Protein AF-A0A952BP11-F1 (afdb_monomer)

Radius of gyration: 15.16 Å; Cα contacts (8 Å, |Δi|>4): 198; chains: 1; bounding box: 40×39×36 Å

Solvent-accessible surface area (backbone atoms only — not comparable to full-atom values): 8887 Å² total; per-residue (Å²): 110,72,65,62,53,51,53,51,51,55,54,59,75,69,61,48,69,72,56,51,55,53,33,71,75,35,56,86,51,36,57,40,38,55,52,19,49,55,51,16,50,52,52,18,35,75,75,62,40,95,50,48,84,52,57,31,64,30,17,29,49,20,37,17,43,26,26,30,39,23,23,54,49,28,35,76,80,42,55,60,67,62,15,44,56,46,35,52,53,56,52,53,50,45,54,67,76,57,69,60,59,71,64,58,43,50,40,47,55,48,15,29,48,35,13,44,49,50,46,51,51,36,50,74,76,46,83,64,53,72,65,58,54,52,52,52,51,54,59,40,56,80,58,42,42,67,52,91,54,78,82,54,56,76,82,40,69,87,46,39,42,25,42,59,77,86,129

Structure (mmCIF, N/CA/C/O backbone):
data_AF-A0A952BP11-F1
#
_entry.id   AF-A0A952BP11-F1
#
loop_
_atom_site.group_PDB
_atom_site.id
_atom_site.type_symbol
_atom_site.label_atom_id
_atom_site.label_alt_id
_atom_site.label_comp_id
_atom_site.label_asym_id
_atom_site.label_entity_id
_atom_site.label_seq_id
_atom_site.pdbx_PDB_ins_code
_atom_site.Cartn_x
_atom_site.Cartn_y
_atom_site.Cartn_z
_atom_site.occupancy
_atom_site.B_iso_or_equiv
_atom_site.auth_seq_id
_atom_site.auth_comp_id
_atom_site.auth_asym_id
_atom_site.auth_atom_id
_atom_site.pdbx_PDB_model_num
ATOM 1 N N . MET A 1 1 ? 10.673 20.116 6.746 1.00 56.25 1 MET A N 1
ATOM 2 C CA . MET A 1 1 ? 9.506 20.930 6.318 1.00 56.25 1 MET A CA 1
ATOM 3 C C . MET A 1 1 ? 9.463 21.201 4.817 1.00 56.25 1 MET A C 1
ATOM 5 O O . MET A 1 1 ? 8.479 20.809 4.208 1.00 56.25 1 MET A O 1
ATOM 9 N N . LYS A 1 2 ? 10.498 21.796 4.196 1.00 67.44 2 LYS A N 1
ATOM 10 C CA . LYS A 1 2 ? 10.473 22.167 2.761 1.00 67.44 2 LYS A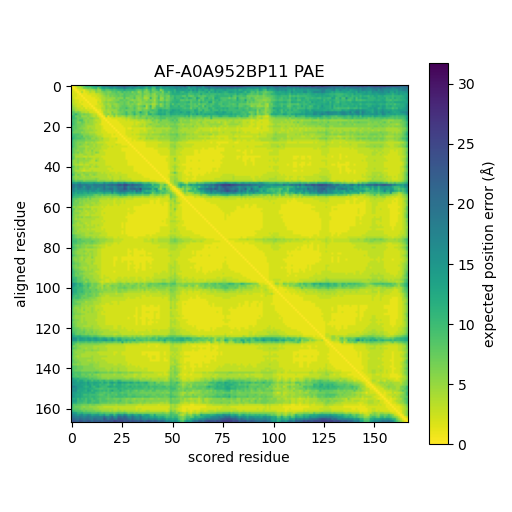 CA 1
ATOM 11 C C . LYS A 1 2 ? 10.111 21.006 1.808 1.00 67.44 2 LYS A C 1
ATOM 13 O O . LYS A 1 2 ? 9.282 21.189 0.926 1.00 67.44 2 LYS A O 1
ATOM 18 N N . ARG A 1 3 ? 10.638 19.795 2.042 1.00 72.31 3 ARG A N 1
ATOM 19 C CA . ARG A 1 3 ? 10.361 18.606 1.207 1.00 72.31 3 ARG A CA 1
ATOM 20 C C . ARG A 1 3 ? 8.920 18.091 1.306 1.00 72.31 3 ARG A C 1
ATOM 22 O O . ARG A 1 3 ? 8.323 17.765 0.291 1.00 72.31 3 ARG A O 1
ATOM 29 N N . GLY A 1 4 ? 8.336 18.068 2.506 1.00 70.75 4 GLY A N 1
ATOM 30 C CA . GLY A 1 4 ? 6.933 17.671 2.687 1.00 70.75 4 GLY A CA 1
ATOM 31 C C . GLY A 1 4 ? 5.965 18.628 1.987 1.00 70.75 4 GLY A C 1
ATOM 32 O O . GLY A 1 4 ? 5.007 18.185 1.365 1.00 70.75 4 GLY A O 1
ATOM 33 N N . ILE A 1 5 ? 6.269 19.930 2.018 1.00 74.81 5 ILE A N 1
ATOM 34 C CA . ILE A 1 5 ? 5.512 20.960 1.291 1.00 74.81 5 ILE A CA 1
ATOM 35 C C . ILE A 1 5 ? 5.635 20.754 -0.226 1.00 74.81 5 ILE A C 1
ATOM 37 O O . ILE A 1 5 ? 4.634 20.841 -0.933 1.00 74.81 5 ILE A O 1
ATOM 41 N N . GLN A 1 6 ? 6.829 20.425 -0.729 1.00 76.25 6 GLN A N 1
ATOM 42 C CA . GLN A 1 6 ? 7.040 20.126 -2.149 1.00 76.25 6 GLN A CA 1
ATOM 43 C C . GLN A 1 6 ? 6.225 18.905 -2.605 1.00 76.25 6 GLN A C 1
ATOM 45 O O . GLN A 1 6 ? 5.496 19.004 -3.587 1.00 76.25 6 GLN A O 1
ATOM 50 N N . ILE A 1 7 ? 6.283 17.790 -1.863 1.00 75.69 7 ILE A N 1
ATOM 51 C CA . ILE A 1 7 ? 5.491 16.581 -2.156 1.00 75.69 7 ILE A CA 1
ATOM 52 C C . ILE A 1 7 ? 3.996 16.917 -2.171 1.00 75.69 7 ILE A C 1
ATOM 54 O O . ILE A 1 7 ? 3.282 16.539 -3.095 1.00 75.69 7 ILE A O 1
ATOM 58 N N . LEU A 1 8 ? 3.521 17.670 -1.176 1.00 76.38 8 LEU A N 1
ATOM 59 C CA . LEU A 1 8 ? 2.121 18.080 -1.109 1.00 76.38 8 LEU A CA 1
ATOM 60 C C . LEU A 1 8 ? 1.713 18.946 -2.312 1.00 76.38 8 LEU A C 1
ATOM 62 O O . LEU A 1 8 ? 0.631 18.759 -2.862 1.00 76.38 8 LEU A O 1
ATOM 66 N N . THR A 1 9 ? 2.584 19.858 -2.744 1.00 74.25 9 THR A N 1
ATOM 67 C CA . THR A 1 9 ? 2.338 20.725 -3.907 1.00 74.25 9 THR A CA 1
ATOM 68 C C . THR A 1 9 ? 2.204 19.902 -5.190 1.00 74.25 9 THR A C 1
ATOM 70 O O . THR A 1 9 ? 1.276 20.121 -5.967 1.00 74.25 9 THR A O 1
ATOM 73 N N . GLU A 1 10 ? 3.070 18.904 -5.385 1.00 76.31 10 GLU A N 1
ATOM 74 C CA . GLU A 1 10 ? 3.001 17.981 -6.525 1.00 76.31 10 GLU A CA 1
ATOM 75 C C . GLU A 1 10 ? 1.729 17.123 -6.520 1.00 76.31 10 GLU A C 1
ATOM 77 O O . GLU A 1 10 ? 1.105 16.923 -7.566 1.00 76.31 10 GLU A O 1
ATOM 82 N N . LEU A 1 11 ? 1.300 16.661 -5.341 1.00 71.69 11 LEU A N 1
ATOM 83 C CA . LEU A 1 11 ? 0.048 15.916 -5.186 1.00 71.69 11 LEU A CA 1
ATOM 84 C C . LEU A 1 11 ? -1.170 16.769 -5.561 1.00 71.69 11 LEU A C 1
ATOM 86 O O . LEU A 1 11 ? -2.074 16.283 -6.238 1.00 71.69 11 LEU A O 1
ATOM 90 N N . ILE A 1 12 ? -1.188 18.040 -5.148 1.00 77.00 12 ILE A N 1
ATOM 91 C CA . ILE A 1 12 ? -2.276 18.976 -5.466 1.00 77.00 12 ILE A CA 1
ATOM 92 C C . ILE A 1 12 ? -2.303 19.282 -6.965 1.00 77.00 12 ILE A C 1
ATOM 94 O O . ILE A 1 12 ? -3.371 19.243 -7.575 1.00 77.00 12 ILE A O 1
ATOM 98 N N . ARG A 1 13 ? -1.141 19.546 -7.576 1.00 77.31 13 ARG A N 1
ATOM 99 C CA . ARG A 1 13 ? -1.027 19.893 -9.002 1.00 77.31 13 ARG A CA 1
ATOM 100 C C . ARG A 1 13 ? -1.603 18.816 -9.921 1.00 77.31 13 ARG A C 1
ATOM 102 O O . ARG A 1 13 ? -2.183 19.131 -10.955 1.00 77.31 13 ARG A O 1
ATOM 109 N N . ASN A 1 14 ? -1.457 17.554 -9.532 1.00 76.25 14 ASN A N 1
ATOM 110 C CA . ASN A 1 14 ? -1.860 16.407 -10.338 1.00 76.25 14 ASN A CA 1
ATOM 111 C C . ASN A 1 14 ? -3.245 15.848 -9.963 1.00 76.25 14 ASN A C 1
ATOM 113 O O . ASN A 1 14 ? -3.668 14.821 -10.498 1.00 76.25 14 ASN A O 1
ATOM 117 N N . LEU A 1 15 ? -3.978 16.503 -9.057 1.00 79.12 15 LEU A N 1
ATOM 118 C CA . LEU A 1 15 ? -5.213 15.968 -8.494 1.00 79.12 15 LEU A CA 1
ATOM 119 C C . LEU A 1 15 ? -6.357 15.953 -9.524 1.00 79.12 15 LEU A C 1
ATOM 121 O O . LEU A 1 15 ? -6.866 16.988 -9.948 1.00 79.12 15 LEU A O 1
ATOM 125 N N . LYS A 1 16 ? -6.807 14.757 -9.916 1.00 87.88 16 LYS A N 1
ATOM 126 C CA . LYS A 1 16 ? -7.947 14.587 -10.834 1.00 87.88 16 LYS A CA 1
ATOM 127 C C . LYS A 1 16 ? -9.285 14.740 -10.093 1.00 87.88 16 LYS A C 1
ATOM 129 O O . LYS A 1 16 ? -9.422 14.313 -8.946 1.00 87.88 16 LYS A O 1
ATOM 134 N N . TRP A 1 17 ? -10.326 15.219 -10.779 1.00 86.81 17 TRP A N 1
ATOM 135 C CA . TRP A 1 17 ? -11.675 15.410 -10.210 1.00 86.81 17 TRP A CA 1
ATOM 136 C C . TRP A 1 17 ? -12.274 14.163 -9.539 1.00 86.81 17 TRP A C 1
ATOM 138 O O . TRP A 1 17 ? -12.928 14.272 -8.501 1.00 86.81 17 TRP A O 1
ATOM 148 N N . LYS A 1 18 ? -12.028 12.962 -10.081 1.00 87.94 18 LYS A N 1
ATOM 149 C CA . LYS A 1 18 ? -12.499 11.698 -9.483 1.00 87.94 18 LYS A CA 1
ATOM 150 C C . LYS A 1 18 ? -11.863 11.442 -8.107 1.00 87.94 18 LYS A C 1
ATOM 152 O O . LYS A 1 18 ? -12.553 10.978 -7.195 1.00 87.94 18 LYS A O 1
ATOM 157 N N . 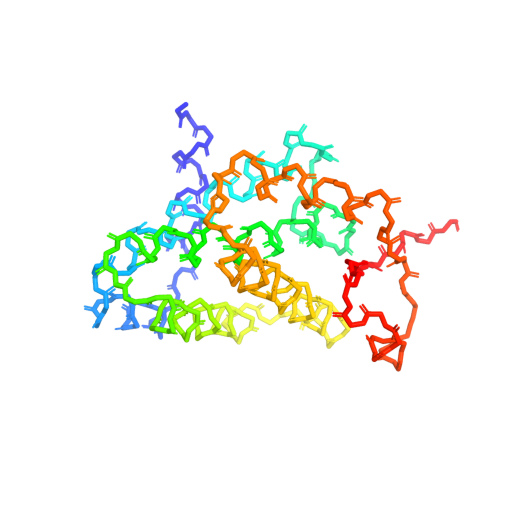ALA A 1 19 ? -10.588 11.800 -7.929 1.00 88.50 19 ALA A N 1
ATOM 158 C CA . ALA A 1 19 ? -9.911 11.748 -6.634 1.00 88.50 19 ALA A CA 1
ATOM 159 C C . ALA A 1 19 ? -10.488 12.793 -5.667 1.00 88.50 19 ALA A C 1
ATOM 161 O O . ALA A 1 19 ? -10.838 12.438 -4.543 1.00 88.50 19 ALA A O 1
ATOM 162 N N . VAL A 1 20 ? -10.693 14.037 -6.126 1.00 88.38 20 VAL A N 1
ATOM 163 C CA . VAL A 1 20 ? -11.331 15.107 -5.330 1.00 88.38 20 VAL A CA 1
ATOM 164 C C . VAL A 1 20 ? -12.687 14.651 -4.796 1.00 88.38 20 VAL A C 1
ATOM 166 O O . VAL A 1 20 ? -12.909 14.648 -3.586 1.00 88.38 20 VAL A O 1
ATOM 169 N N . LYS A 1 21 ? -13.575 14.184 -5.682 1.00 91.19 21 LYS A N 1
ATOM 170 C CA . LYS A 1 21 ? -14.909 13.692 -5.308 1.00 91.19 21 LYS A CA 1
ATOM 171 C C . LYS A 1 21 ? -14.827 12.560 -4.281 1.00 91.19 21 LYS A C 1
ATOM 173 O O . LYS A 1 21 ? -15.607 12.530 -3.329 1.00 91.19 21 LYS A O 1
ATOM 178 N N . THR A 1 22 ? -13.875 11.643 -4.453 1.00 92.25 22 THR A N 1
ATOM 179 C CA . THR A 1 22 ? -13.682 10.504 -3.547 1.00 92.25 22 THR A CA 1
ATOM 180 C C . THR A 1 22 ? -13.251 10.956 -2.153 1.00 92.25 22 THR A C 1
ATOM 182 O O . THR A 1 22 ? -13.845 10.501 -1.173 1.00 92.25 22 THR A O 1
ATOM 185 N N . PHE A 1 23 ? -12.286 11.876 -2.057 1.00 91.88 23 PHE A N 1
ATOM 186 C CA . PHE A 1 23 ? -11.803 12.413 -0.783 1.00 91.88 23 PHE A CA 1
ATOM 187 C C . PHE A 1 23 ? -12.841 13.284 -0.071 1.00 91.88 23 PHE A C 1
ATOM 189 O O . PHE A 1 23 ? -13.046 13.103 1.126 1.00 91.88 23 PHE A O 1
ATOM 196 N N . VAL A 1 24 ? -13.556 14.153 -0.794 1.00 91.06 24 VAL A N 1
ATOM 197 C CA . VAL A 1 24 ? -14.644 14.976 -0.225 1.00 91.06 24 VAL A CA 1
ATOM 198 C C . VAL A 1 24 ? -15.770 14.104 0.333 1.00 91.06 24 VAL A C 1
ATOM 200 O O . VAL A 1 24 ? -16.349 14.431 1.363 1.00 91.06 24 VAL A O 1
ATOM 203 N N . SER A 1 25 ? -16.041 12.955 -0.293 1.00 92.50 25 SER A N 1
ATOM 204 C CA . SER A 1 25 ? -17.050 12.006 0.200 1.00 92.50 25 SER A CA 1
ATOM 205 C C . SER A 1 25 ? -16.585 11.193 1.422 1.00 92.50 25 SER A C 1
ATOM 207 O O . SER A 1 25 ? -17.405 10.540 2.059 1.00 92.50 25 SER A O 1
ATOM 209 N N . HIS A 1 26 ? -15.282 11.183 1.741 1.00 93.56 26 HIS A N 1
ATOM 210 C CA . HIS A 1 26 ? -14.695 10.389 2.834 1.00 93.56 26 HIS A CA 1
ATOM 211 C C . HIS A 1 26 ? -13.624 11.193 3.602 1.00 93.56 26 HIS A C 1
ATOM 213 O O . HIS A 1 26 ? -12.470 10.760 3.699 1.00 93.56 26 HIS A O 1
ATOM 219 N N . PRO A 1 27 ? -13.968 12.360 4.174 1.00 91.94 27 PRO A N 1
ATOM 220 C CA . PRO A 1 27 ? -12.985 13.309 4.702 1.00 91.94 27 PRO A CA 1
ATOM 221 C C . PRO A 1 27 ? -12.158 12.733 5.859 1.00 91.94 27 PRO A C 1
ATOM 223 O O . PRO A 1 27 ? -10.952 12.964 5.934 1.00 91.94 27 PRO A O 1
ATOM 226 N N . LEU A 1 28 ? -12.775 11.905 6.712 1.00 94.06 28 LEU A N 1
ATOM 227 C CA . LEU A 1 28 ? -12.079 11.234 7.814 1.00 94.06 28 LEU A CA 1
ATOM 228 C C . LEU A 1 28 ? -10.984 10.278 7.321 1.00 94.06 28 LEU A C 1
ATOM 230 O O . LEU A 1 28 ? -9.982 10.108 8.003 1.00 94.06 28 LEU A O 1
ATOM 234 N N . PHE A 1 29 ? -11.139 9.675 6.139 1.00 96.06 29 PHE A N 1
ATOM 235 C CA . PHE A 1 29 ? -10.133 8.781 5.555 1.00 96.06 29 PHE A CA 1
ATOM 236 C C . PHE A 1 29 ? -9.138 9.518 4.653 1.00 96.06 29 PHE A C 1
ATOM 238 O O . PHE A 1 29 ? -8.002 9.068 4.488 1.00 96.06 29 PHE A O 1
ATOM 245 N N . ALA A 1 30 ? -9.523 10.675 4.111 1.00 94.06 30 ALA A N 1
ATOM 246 C CA . ALA A 1 30 ? -8.678 11.485 3.243 1.00 94.06 30 ALA A CA 1
ATOM 247 C C . ALA A 1 30 ? -7.392 11.940 3.946 1.00 94.06 30 ALA A C 1
ATOM 249 O O . ALA A 1 30 ? -6.298 11.680 3.448 1.00 94.06 30 ALA A O 1
ATOM 250 N N . PHE A 1 31 ? -7.509 12.551 5.129 1.00 93.06 31 PHE A N 1
ATOM 251 C CA . PHE A 1 31 ? -6.348 13.074 5.855 1.00 93.06 31 PHE A CA 1
ATOM 252 C C . PHE A 1 31 ? -5.314 11.983 6.213 1.00 93.06 31 PHE A C 1
ATOM 254 O O . PHE A 1 31 ? -4.147 12.133 5.837 1.00 93.06 31 PHE A O 1
ATOM 261 N N . PRO A 1 32 ? -5.703 10.844 6.826 1.00 96.44 32 PRO A N 1
ATOM 262 C CA . PRO A 1 32 ? -4.801 9.711 7.036 1.00 96.44 32 PRO A CA 1
ATOM 263 C C . PRO A 1 32 ? -4.128 9.200 5.760 1.00 96.44 32 PRO A C 1
ATOM 265 O O . PRO A 1 32 ? -2.963 8.813 5.796 1.00 96.44 32 PRO A O 1
ATOM 268 N N . THR A 1 33 ? -4.844 9.203 4.632 1.00 96.56 33 THR A N 1
ATOM 269 C CA . THR A 1 33 ? -4.312 8.724 3.348 1.00 96.56 33 THR A CA 1
ATOM 270 C C . THR A 1 33 ? -3.255 9.669 2.790 1.00 96.56 33 THR A C 1
ATOM 272 O O . THR A 1 33 ? -2.203 9.216 2.342 1.00 96.56 33 THR A O 1
ATOM 275 N N . VAL A 1 34 ? -3.490 10.983 2.845 1.00 94.06 34 VAL A N 1
ATOM 276 C CA . VAL A 1 34 ? -2.497 11.984 2.422 1.00 94.06 34 VAL A CA 1
ATOM 277 C C . VAL A 1 34 ? -1.239 11.867 3.280 1.00 94.06 34 VAL A C 1
ATOM 279 O O . VAL A 1 34 ? -0.134 11.822 2.741 1.00 94.06 34 VAL A O 1
ATOM 282 N N . TRP A 1 35 ? -1.399 11.722 4.598 1.00 95.75 35 TRP A N 1
ATOM 283 C CA . TRP A 1 35 ? -0.265 11.518 5.498 1.00 95.75 35 TRP A CA 1
ATOM 284 C C . TRP A 1 35 ? 0.516 10.236 5.170 1.00 95.75 35 TRP A C 1
ATOM 286 O O . TRP A 1 35 ? 1.735 10.278 5.023 1.00 95.75 35 TRP A O 1
ATOM 296 N N . ALA A 1 36 ? -0.181 9.112 4.965 1.00 97.81 36 ALA A N 1
ATOM 297 C CA . ALA A 1 36 ? 0.435 7.852 4.547 1.00 97.81 36 ALA A CA 1
ATOM 298 C C . ALA A 1 36 ? 1.173 7.965 3.207 1.00 97.81 36 ALA A C 1
ATOM 300 O O . ALA A 1 36 ? 2.222 7.350 3.036 1.00 97.81 36 ALA A O 1
ATOM 301 N N . THR A 1 37 ? 0.648 8.758 2.271 1.00 95.62 37 THR A N 1
ATOM 302 C CA . THR A 1 37 ? 1.276 8.997 0.964 1.00 95.62 37 THR A CA 1
ATOM 303 C C . THR A 1 37 ? 2.625 9.688 1.150 1.00 95.62 37 THR A C 1
ATOM 305 O O . THR A 1 37 ? 3.648 9.171 0.707 1.00 95.62 37 THR A O 1
ATOM 308 N N . ILE A 1 38 ? 2.648 10.805 1.884 1.00 94.69 38 ILE A N 1
ATOM 309 C CA . ILE A 1 38 ? 3.874 11.567 2.160 1.00 94.69 38 ILE A CA 1
ATOM 310 C C . ILE A 1 38 ? 4.898 10.698 2.899 1.00 94.69 38 ILE A C 1
ATOM 312 O O . ILE A 1 38 ? 6.063 10.651 2.505 1.00 94.69 38 ILE A O 1
ATOM 316 N N . GLU A 1 39 ? 4.466 9.989 3.943 1.00 96.69 39 GLU A N 1
ATOM 317 C CA . GLU A 1 39 ? 5.354 9.152 4.752 1.00 96.69 39 GLU A CA 1
ATOM 318 C C . GLU A 1 39 ? 5.910 7.969 3.942 1.00 96.69 39 GLU A C 1
ATOM 320 O O . GLU A 1 39 ? 7.088 7.650 4.068 1.00 96.69 39 GLU A O 1
ATOM 325 N N . SER A 1 40 ? 5.119 7.364 3.048 1.00 96.88 40 SER A N 1
ATOM 326 C CA . SER A 1 40 ? 5.599 6.279 2.178 1.00 96.88 40 SER A CA 1
ATOM 327 C C . SER A 1 40 ? 6.689 6.726 1.202 1.00 96.88 40 SER A C 1
ATOM 329 O O . SER A 1 40 ? 7.667 6.003 1.013 1.00 96.88 40 SER A O 1
ATOM 331 N N . ILE A 1 41 ? 6.560 7.930 0.634 1.00 93.75 41 ILE A N 1
ATOM 332 C CA . ILE A 1 41 ? 7.567 8.518 -0.257 1.00 93.75 41 ILE A CA 1
ATOM 333 C C . ILE A 1 41 ? 8.852 8.776 0.530 1.00 93.75 41 ILE A C 1
ATOM 335 O O . ILE A 1 41 ? 9.911 8.300 0.136 1.00 93.75 41 ILE A O 1
ATOM 339 N N . GLN A 1 42 ? 8.748 9.445 1.681 1.00 93.88 42 GLN A N 1
ATOM 340 C CA . GLN A 1 42 ? 9.903 9.757 2.530 1.00 93.88 42 GLN A CA 1
ATOM 341 C C . GLN A 1 42 ? 10.631 8.497 3.002 1.00 93.88 42 GLN A C 1
ATOM 343 O O . GLN A 1 42 ? 11.852 8.428 2.932 1.00 93.88 42 GLN A O 1
ATOM 348 N N . LEU A 1 43 ? 9.893 7.481 3.458 1.00 95.19 43 LEU A N 1
ATOM 349 C CA . LEU A 1 43 ? 10.480 6.216 3.890 1.00 95.19 43 LEU A CA 1
ATOM 350 C C . LEU A 1 43 ? 11.152 5.481 2.731 1.00 95.19 43 LEU A C 1
ATOM 352 O O . LEU A 1 43 ? 12.203 4.880 2.933 1.00 95.19 43 LEU A O 1
ATOM 356 N N . SER A 1 44 ? 10.575 5.513 1.531 1.00 93.81 44 SER A N 1
ATOM 357 C CA . SER A 1 44 ? 11.214 4.931 0.353 1.00 93.81 44 SER A CA 1
ATOM 358 C C . SER A 1 44 ? 12.523 5.647 0.014 1.00 93.81 44 SER A C 1
ATOM 360 O O . SER A 1 44 ? 13.539 4.978 -0.157 1.00 93.81 44 SER A O 1
ATOM 362 N N . GLU A 1 45 ? 12.513 6.983 -0.029 1.00 91.00 45 GLU A N 1
ATOM 363 C CA . GLU A 1 45 ? 13.706 7.804 -0.291 1.00 91.00 45 GLU A CA 1
ATOM 364 C C . GLU A 1 45 ? 14.806 7.533 0.749 1.00 91.00 45 GL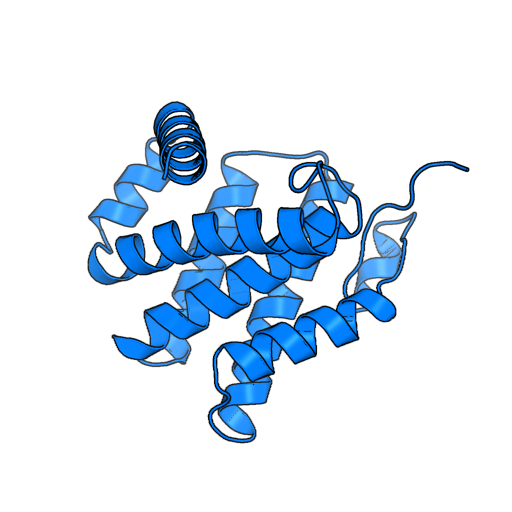U A C 1
ATOM 366 O O . GLU A 1 45 ? 15.954 7.279 0.397 1.00 91.00 45 GLU A O 1
ATOM 371 N N . MET A 1 46 ? 14.451 7.504 2.038 1.00 91.81 46 MET A N 1
ATOM 372 C CA . MET A 1 46 ? 15.402 7.262 3.131 1.00 91.81 46 MET A CA 1
ATOM 373 C C . MET A 1 46 ? 16.047 5.872 3.085 1.00 91.81 46 MET A C 1
ATOM 375 O O . MET A 1 46 ? 17.199 5.733 3.485 1.00 91.81 46 MET A O 1
ATOM 379 N N . ASN A 1 47 ? 15.313 4.841 2.652 1.00 91.75 47 ASN A N 1
ATOM 380 C CA . ASN A 1 47 ? 15.812 3.461 2.672 1.00 91.75 47 ASN A CA 1
ATOM 381 C C . ASN A 1 47 ? 16.505 3.040 1.368 1.00 91.75 47 ASN A C 1
ATOM 383 O O . ASN A 1 47 ? 17.355 2.155 1.409 1.00 91.75 47 ASN A O 1
ATOM 387 N N . PHE A 1 48 ? 16.139 3.631 0.225 1.00 89.00 48 PHE A N 1
ATOM 388 C CA . PHE A 1 48 ? 16.577 3.158 -1.096 1.00 89.00 48 PHE A CA 1
ATOM 389 C C . PHE A 1 48 ? 17.106 4.260 -2.025 1.00 89.00 48 PHE A C 1
ATOM 391 O O . PHE A 1 48 ? 17.528 3.953 -3.138 1.00 89.00 48 PHE A O 1
ATOM 398 N N . GLY A 1 49 ? 17.109 5.525 -1.599 1.00 80.25 49 GLY A N 1
ATOM 399 C CA . GLY A 1 49 ? 17.537 6.646 -2.432 1.00 80.25 49 GLY A CA 1
ATOM 400 C C . GLY A 1 49 ? 16.486 7.089 -3.458 1.00 80.25 49 GLY A C 1
ATOM 401 O O . GLY A 1 49 ? 15.279 6.960 -3.251 1.00 80.25 49 GLY A O 1
ATOM 402 N N . ASP A 1 50 ? 16.949 7.666 -4.567 1.00 59.12 50 ASP A N 1
ATOM 403 C CA . ASP A 1 50 ? 16.273 8.820 -5.179 1.00 59.12 50 ASP A CA 1
ATOM 404 C C . ASP A 1 50 ? 15.345 8.535 -6.377 1.00 59.12 50 ASP A C 1
ATOM 406 O O . ASP A 1 50 ? 15.136 9.397 -7.228 1.00 59.12 50 ASP A O 1
ATOM 410 N N . ASN A 1 51 ? 14.719 7.354 -6.456 1.00 66.56 51 ASN A N 1
ATOM 411 C CA . ASN A 1 51 ? 13.592 7.190 -7.387 1.00 66.56 51 ASN A CA 1
ATOM 412 C C . ASN A 1 51 ? 12.443 6.319 -6.852 1.00 66.56 51 ASN A C 1
ATOM 414 O O . ASN A 1 51 ? 12.214 5.206 -7.335 1.00 66.56 51 ASN A O 1
ATOM 418 N N . PRO A 1 52 ? 11.659 6.835 -5.889 1.00 61.66 52 PRO A N 1
ATOM 419 C CA . PRO A 1 52 ? 10.431 6.188 -5.441 1.00 61.66 52 PRO A CA 1
ATOM 420 C C . PRO A 1 52 ? 9.351 6.105 -6.532 1.00 61.66 52 PRO A C 1
ATOM 422 O O . PRO A 1 52 ? 8.380 5.398 -6.320 1.00 61.66 52 PRO A O 1
ATOM 425 N N . GLY A 1 53 ? 9.466 6.841 -7.647 1.00 60.44 53 GLY A N 1
ATOM 426 C CA . GLY A 1 53 ? 8.491 6.853 -8.747 1.00 60.44 53 GLY A CA 1
ATOM 427 C C . GLY A 1 53 ? 8.859 5.988 -9.955 1.00 60.44 53 GLY A C 1
ATOM 428 O O . GLY A 1 53 ? 8.116 5.993 -10.929 1.00 60.44 53 GLY A O 1
ATOM 429 N N . GLY A 1 54 ? 9.997 5.289 -9.917 1.00 76.69 54 GLY A N 1
ATOM 430 C CA . GLY A 1 54 ? 10.403 4.352 -10.965 1.00 76.69 54 GLY A CA 1
ATOM 431 C C . GLY A 1 54 ? 9.749 2.979 -10.802 1.00 76.69 54 GLY A C 1
ATOM 432 O O . GLY A 1 54 ? 8.778 2.814 -10.080 1.00 76.69 54 GLY A O 1
ATOM 433 N N . ASN A 1 55 ? 10.326 1.955 -11.421 1.00 81.88 55 ASN A N 1
ATOM 434 C CA . ASN A 1 55 ? 9.835 0.573 -11.364 1.00 81.88 55 ASN A CA 1
ATOM 435 C C . ASN A 1 55 ? 10.715 -0.368 -10.517 1.00 81.88 55 ASN A C 1
ATOM 437 O O . ASN A 1 55 ? 10.505 -1.577 -10.483 1.00 81.88 55 ASN A O 1
ATOM 441 N N . GLY A 1 56 ? 11.705 0.185 -9.813 1.00 89.88 56 GLY A N 1
ATOM 442 C CA . GLY A 1 56 ? 12.646 -0.571 -8.988 1.00 89.88 56 GLY A CA 1
ATOM 443 C C . GLY A 1 56 ? 12.144 -0.897 -7.575 1.00 89.88 56 GLY A C 1
ATOM 444 O O . GLY A 1 56 ? 11.010 -0.608 -7.188 1.00 89.88 56 GLY A O 1
ATOM 445 N N . LEU A 1 57 ? 13.044 -1.460 -6.761 1.00 92.31 57 LEU A N 1
ATOM 446 C CA . LEU A 1 57 ? 12.769 -1.881 -5.381 1.00 92.31 57 LEU A CA 1
ATOM 447 C C . LEU A 1 57 ? 12.203 -0.759 -4.493 1.00 92.31 57 LEU A C 1
ATOM 449 O O . LEU A 1 57 ? 11.329 -1.017 -3.665 1.00 92.31 57 LEU A O 1
ATOM 453 N N . ALA A 1 58 ? 12.672 0.478 -4.684 1.00 93.12 58 ALA A N 1
ATOM 454 C CA . ALA A 1 58 ? 12.171 1.649 -3.968 1.00 93.12 58 ALA A CA 1
ATOM 455 C C . ALA A 1 58 ? 10.657 1.823 -4.175 1.00 93.12 58 ALA A C 1
ATOM 457 O O . ALA A 1 58 ? 9.904 1.927 -3.208 1.00 93.12 58 ALA A O 1
ATOM 458 N N . ASN A 1 59 ? 10.189 1.751 -5.424 1.00 93.62 59 ASN A N 1
ATOM 459 C CA . ASN A 1 59 ? 8.769 1.878 -5.734 1.00 93.62 59 ASN A CA 1
ATOM 460 C C . ASN A 1 59 ? 7.952 0.703 -5.171 1.00 93.62 59 ASN A C 1
ATOM 462 O O . ASN A 1 59 ? 6.941 0.910 -4.499 1.00 93.62 59 ASN A O 1
ATOM 466 N N . ALA A 1 60 ? 8.442 -0.531 -5.321 1.00 95.31 60 ALA A N 1
ATOM 467 C CA . ALA A 1 60 ? 7.792 -1.706 -4.738 1.00 95.31 60 ALA A CA 1
ATOM 468 C C . ALA A 1 60 ? 7.604 -1.576 -3.215 1.00 95.31 60 ALA A C 1
ATOM 470 O O . ALA A 1 60 ? 6.524 -1.845 -2.674 1.00 95.31 60 ALA A O 1
ATOM 471 N N . TYR A 1 61 ? 8.642 -1.105 -2.518 1.00 96.62 61 TYR A N 1
ATOM 472 C CA . TYR A 1 61 ? 8.578 -0.806 -1.093 1.00 96.62 61 TYR A CA 1
ATOM 473 C C . TYR A 1 61 ? 7.598 0.335 -0.789 1.00 96.62 61 TYR A C 1
ATOM 475 O O . TYR A 1 61 ? 6.751 0.178 0.092 1.00 96.62 61 TYR A O 1
ATOM 483 N N . ARG A 1 62 ? 7.653 1.447 -1.536 1.00 96.81 62 ARG A N 1
ATOM 484 C CA . ARG A 1 62 ? 6.741 2.594 -1.397 1.00 96.81 62 ARG A CA 1
ATOM 485 C C . ARG A 1 62 ? 5.278 2.165 -1.458 1.00 96.81 62 ARG A C 1
ATOM 487 O O . ARG A 1 62 ? 4.530 2.495 -0.542 1.00 96.81 62 ARG A O 1
ATOM 494 N N . HIS A 1 63 ? 4.870 1.407 -2.479 1.00 97.75 63 HIS A N 1
ATOM 495 C CA . HIS A 1 63 ? 3.482 0.951 -2.644 1.00 97.75 63 HIS A CA 1
ATOM 496 C C . HIS A 1 63 ? 3.018 0.071 -1.478 1.00 97.75 63 HIS A C 1
ATOM 498 O O . HIS A 1 63 ? 1.918 0.248 -0.936 1.00 97.75 63 HIS A O 1
ATOM 504 N N . ALA A 1 64 ? 3.880 -0.838 -1.019 1.00 98.31 64 ALA A N 1
ATOM 505 C CA . ALA A 1 64 ? 3.570 -1.687 0.122 1.00 98.31 64 ALA A CA 1
ATOM 506 C C . ALA A 1 64 ? 3.464 -0.887 1.435 1.00 98.31 64 ALA A C 1
ATOM 508 O O . ALA A 1 64 ? 2.508 -1.082 2.192 1.00 98.31 64 ALA A O 1
ATOM 509 N N . VAL A 1 65 ? 4.388 0.051 1.685 1.00 98.44 65 VAL A N 1
ATOM 510 C CA . VAL A 1 65 ? 4.335 0.976 2.832 1.00 98.44 65 VAL A CA 1
ATOM 511 C C . VAL A 1 65 ? 3.076 1.825 2.775 1.00 98.44 65 VAL A C 1
ATOM 513 O O . VAL A 1 65 ? 2.366 1.928 3.773 1.00 98.44 65 VAL A O 1
ATOM 516 N N . TRP A 1 66 ? 2.757 2.395 1.615 1.00 98.62 66 TRP A N 1
ATOM 517 C CA . TRP A 1 66 ? 1.584 3.237 1.431 1.00 98.62 66 TRP A CA 1
ATOM 518 C C . TRP A 1 66 ? 0.296 2.502 1.811 1.00 98.62 66 TRP A C 1
ATOM 520 O O . TRP A 1 66 ? -0.528 3.037 2.558 1.00 98.62 66 TRP A O 1
ATOM 530 N N . ASN A 1 67 ? 0.156 1.239 1.399 1.00 98.75 67 ASN A N 1
ATOM 531 C CA . ASN A 1 67 ? -1.004 0.417 1.746 1.00 98.75 67 ASN A CA 1
ATOM 532 C C . ASN A 1 67 ? -1.047 0.063 3.240 1.00 98.75 67 ASN A C 1
ATOM 534 O O . ASN A 1 67 ? -2.108 0.163 3.861 1.00 98.75 67 ASN A O 1
ATOM 538 N N . VAL A 1 68 ? 0.091 -0.310 3.835 1.00 98.62 68 VAL A N 1
ATOM 539 C CA . VAL A 1 68 ? 0.182 -0.606 5.275 1.00 98.62 68 VAL A CA 1
ATOM 540 C C . VAL A 1 68 ? -0.168 0.619 6.113 1.00 98.62 68 VAL A C 1
ATOM 542 O O . VAL A 1 68 ? -0.997 0.519 7.016 1.00 98.62 68 VAL A O 1
ATOM 545 N N . LEU A 1 69 ? 0.423 1.778 5.816 1.00 98.75 69 LEU A N 1
ATOM 546 C CA . LEU A 1 69 ? 0.209 3.005 6.579 1.00 98.75 69 LEU A CA 1
ATOM 547 C C . LEU A 1 69 ? -1.208 3.546 6.400 1.00 98.75 69 LEU A C 1
ATOM 549 O O . LEU A 1 69 ? -1.840 3.910 7.390 1.00 98.75 69 LEU A O 1
ATOM 553 N N . THR A 1 70 ? -1.752 3.525 5.179 1.00 98.69 70 THR A N 1
ATOM 554 C CA . THR A 1 70 ? -3.140 3.950 4.936 1.00 98.69 70 THR A CA 1
ATOM 555 C C . THR A 1 70 ? -4.112 3.086 5.737 1.00 98.69 70 THR A C 1
ATOM 557 O O . THR A 1 70 ? -4.967 3.620 6.448 1.00 98.69 70 THR A O 1
ATOM 560 N N . ALA A 1 71 ? -3.946 1.758 5.702 1.00 98.62 71 ALA A N 1
ATOM 561 C CA . ALA A 1 71 ? -4.798 0.845 6.459 1.00 98.62 71 ALA A CA 1
ATOM 562 C C . ALA A 1 71 ? -4.627 1.026 7.978 1.00 98.62 71 ALA A C 1
ATOM 564 O O . ALA A 1 71 ? -5.622 1.114 8.703 1.00 98.62 71 ALA A O 1
ATOM 565 N N . LEU A 1 72 ? -3.383 1.159 8.453 1.00 98.50 72 LEU A N 1
ATOM 566 C CA . LEU A 1 72 ? -3.059 1.399 9.858 1.00 98.50 72 LEU A CA 1
ATOM 567 C C . LEU A 1 72 ? -3.703 2.687 10.370 1.00 98.50 72 LEU A C 1
ATOM 569 O O . LEU A 1 72 ? -4.389 2.657 11.391 1.00 98.50 72 LEU A O 1
ATOM 573 N N . TYR A 1 73 ? -3.515 3.813 9.684 1.00 98.38 73 TYR A N 1
ATOM 574 C CA . TYR A 1 73 ? -4.041 5.094 10.146 1.00 98.38 73 TYR A CA 1
ATOM 575 C C . TYR A 1 73 ? -5.561 5.156 10.057 1.00 98.38 73 TYR A C 1
ATOM 577 O O . TYR A 1 73 ? -6.195 5.579 11.022 1.00 98.38 73 TYR A O 1
ATOM 585 N N . CYS A 1 74 ? -6.164 4.654 8.976 1.00 98.19 74 CYS A N 1
ATOM 586 C CA . CYS A 1 74 ? -7.622 4.583 8.883 1.00 98.19 74 CYS A CA 1
ATOM 587 C C . CYS A 1 74 ? -8.212 3.644 9.952 1.00 98.19 74 CYS A C 1
ATOM 589 O O . CYS A 1 74 ? -9.298 3.897 10.466 1.00 98.19 74 CYS A O 1
ATOM 591 N N . SER A 1 75 ? -7.502 2.582 10.363 1.00 97.50 75 SER A N 1
ATOM 592 C CA . SER A 1 75 ? -7.967 1.677 11.433 1.00 97.50 75 SER A CA 1
ATOM 593 C C . SER A 1 75 ? -7.992 2.304 12.831 1.00 97.50 75 SER A C 1
ATOM 595 O O . SER A 1 75 ? -8.592 1.742 13.742 1.00 97.50 75 SER A O 1
ATOM 597 N N . LYS A 1 76 ? -7.376 3.480 13.017 1.00 95.88 76 LYS A N 1
ATOM 598 C CA . LYS A 1 76 ? -7.479 4.237 14.276 1.00 95.88 76 LYS A CA 1
ATOM 599 C C . LYS A 1 76 ? -8.821 4.955 14.428 1.00 95.88 76 LYS A C 1
ATOM 601 O O . LYS A 1 76 ? -9.181 5.328 15.536 1.00 95.88 76 LYS A O 1
ATOM 606 N N . ILE A 1 77 ? -9.537 5.156 13.324 1.00 96.06 77 ILE A N 1
ATOM 607 C CA . ILE A 1 77 ? -10.790 5.924 13.256 1.00 96.06 77 ILE A CA 1
ATOM 608 C C . ILE A 1 77 ? -11.959 5.091 12.712 1.00 96.06 77 ILE A C 1
ATOM 610 O O . ILE A 1 77 ? -13.088 5.567 12.631 1.00 96.06 77 ILE A O 1
ATOM 614 N N . SER A 1 78 ? -11.702 3.848 12.304 1.00 96.88 78 SER A N 1
ATOM 615 C CA . SER A 1 78 ? -12.708 2.923 11.790 1.00 96.88 78 SER A CA 1
ATOM 616 C C . SER A 1 78 ? -12.285 1.470 11.982 1.00 96.88 78 SER A C 1
ATOM 618 O O . SER A 1 78 ? -11.168 1.173 12.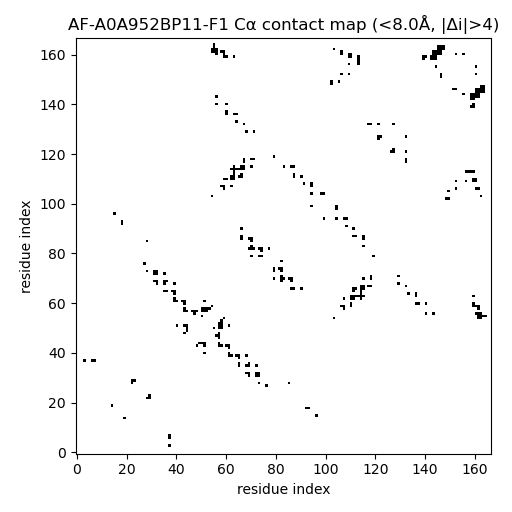394 1.00 96.88 78 SER A O 1
ATOM 620 N N . SER A 1 79 ? -13.177 0.538 11.654 1.00 96.94 79 SER A N 1
ATOM 621 C CA . SER A 1 79 ? -12.865 -0.893 11.661 1.00 96.94 79 SER A CA 1
ATOM 622 C C . SER A 1 79 ? -11.774 -1.232 10.642 1.00 96.94 79 SER A C 1
ATOM 624 O O . SER A 1 79 ? -11.784 -0.685 9.537 1.00 96.94 79 SER A O 1
ATOM 626 N N . VAL A 1 80 ? -10.933 -2.222 10.948 1.00 97.25 80 VAL A N 1
ATOM 627 C CA . VAL A 1 80 ? -9.904 -2.746 10.029 1.00 97.25 80 VAL A CA 1
ATOM 628 C C . VAL A 1 80 ? -10.465 -3.124 8.659 1.00 97.25 80 VAL A C 1
ATOM 630 O O . VAL A 1 80 ? -9.832 -2.836 7.649 1.00 97.25 80 VAL A O 1
ATOM 633 N N . GLU A 1 81 ? -11.664 -3.705 8.604 1.00 97.94 81 GLU A N 1
ATOM 634 C CA . GLU A 1 81 ? -12.313 -4.067 7.343 1.00 97.94 81 GLU A CA 1
ATOM 635 C C . GLU A 1 81 ? -12.614 -2.837 6.470 1.00 97.94 81 GLU A C 1
ATOM 637 O O . GLU A 1 81 ? -12.210 -2.790 5.308 1.00 97.94 81 GLU A O 1
ATOM 642 N N . LYS A 1 82 ? -13.273 -1.812 7.033 1.00 98.19 82 LYS A N 1
ATOM 643 C CA . LYS A 1 82 ? -13.533 -0.541 6.331 1.00 98.19 82 LYS A CA 1
ATOM 644 C C . LYS A 1 82 ? -12.236 0.139 5.894 1.00 98.19 82 LYS A C 1
ATOM 646 O O . LYS A 1 82 ? -12.176 0.651 4.781 1.00 98.19 82 LYS A O 1
ATOM 651 N N . SER A 1 83 ? -11.201 0.098 6.730 1.00 98.25 83 SER A N 1
ATOM 652 C CA . SER A 1 83 ? -9.889 0.662 6.411 1.00 98.25 83 SER A CA 1
ATOM 653 C C . SER A 1 83 ? -9.219 -0.059 5.247 1.00 98.25 83 SER A C 1
ATOM 655 O O . SER A 1 83 ? -8.722 0.598 4.345 1.00 98.25 83 SER A O 1
ATOM 657 N N . LEU A 1 84 ? -9.254 -1.393 5.211 1.00 98.56 84 LEU A N 1
ATOM 658 C CA . LEU A 1 84 ? -8.709 -2.175 4.098 1.00 98.56 84 LEU A CA 1
ATOM 659 C C . LEU A 1 84 ? -9.481 -1.942 2.794 1.00 98.56 84 LEU A C 1
ATOM 661 O O . LEU A 1 84 ? -8.852 -1.745 1.755 1.00 98.56 84 LEU A O 1
ATOM 665 N N . LYS A 1 85 ? -10.821 -1.892 2.856 1.00 98.38 85 LYS A N 1
ATOM 666 C CA . LYS A 1 85 ? -11.677 -1.545 1.707 1.00 98.38 85 LYS A CA 1
ATOM 667 C C . LYS A 1 85 ? -11.360 -0.148 1.174 1.00 98.38 85 LYS A C 1
ATOM 669 O O . LYS A 1 85 ? -11.285 0.050 -0.035 1.00 98.38 85 LYS A O 1
ATOM 674 N N . TRP A 1 86 ? -11.156 0.819 2.068 1.00 98.25 86 TRP A N 1
ATOM 675 C CA . TRP A 1 86 ? -10.746 2.165 1.686 1.00 98.25 86 TRP A CA 1
ATOM 676 C C . TRP A 1 86 ? -9.358 2.182 1.044 1.00 98.25 86 TRP A C 1
ATOM 678 O O . TRP A 1 86 ? -9.206 2.741 -0.039 1.00 98.25 86 TRP A O 1
ATOM 688 N N . THR A 1 87 ? -8.369 1.545 1.675 1.00 98.56 87 THR A N 1
ATOM 689 C CA . THR A 1 87 ? -6.998 1.463 1.160 1.00 98.56 87 THR A CA 1
ATOM 690 C C . THR A 1 8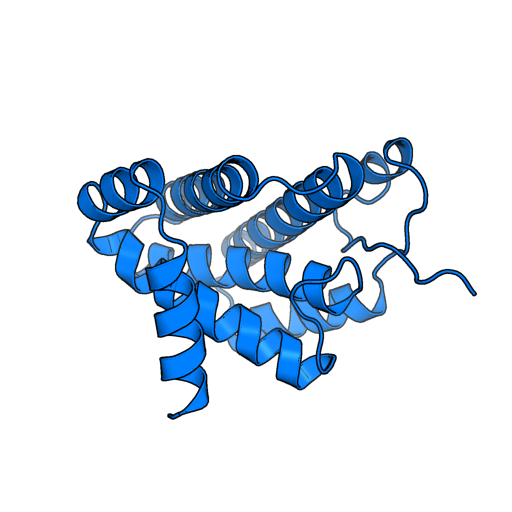7 ? -6.968 0.867 -0.244 1.00 98.56 87 THR A C 1
ATOM 692 O O . THR A 1 87 ? -6.335 1.426 -1.133 1.00 98.56 87 THR A O 1
ATOM 695 N N . GLU A 1 88 ? -7.673 -0.240 -0.480 1.00 98.50 88 GLU A N 1
ATOM 696 C CA . GLU A 1 88 ? -7.780 -0.833 -1.815 1.00 98.50 88 GLU A CA 1
ATOM 697 C C . GLU A 1 88 ? -8.452 0.113 -2.810 1.00 98.50 88 GLU A C 1
ATOM 699 O O . GLU A 1 88 ? -7.922 0.347 -3.892 1.00 98.50 88 GLU A O 1
ATOM 704 N N . LYS A 1 89 ? -9.585 0.714 -2.430 1.00 97.50 89 LYS A N 1
ATOM 705 C CA . LYS A 1 89 ? -10.309 1.657 -3.286 1.00 97.50 89 LYS A CA 1
ATOM 706 C C . LYS A 1 89 ? -9.431 2.834 -3.710 1.00 97.50 89 LYS A C 1
ATOM 708 O O . LYS A 1 89 ? -9.431 3.184 -4.886 1.00 97.50 89 LYS A O 1
ATOM 713 N N . ILE A 1 90 ? -8.725 3.466 -2.771 1.00 97.19 90 ILE A N 1
ATOM 714 C CA . ILE A 1 90 ? -7.963 4.684 -3.061 1.00 97.19 90 ILE A CA 1
ATOM 715 C C . ILE A 1 90 ? -6.671 4.394 -3.829 1.00 97.19 90 ILE A C 1
ATOM 717 O O . ILE A 1 90 ? -6.302 5.178 -4.698 1.00 97.19 90 ILE A O 1
ATOM 721 N N . THR A 1 91 ? -6.028 3.252 -3.571 1.00 96.69 91 THR A N 1
ATOM 722 C CA . THR A 1 91 ? -4.816 2.847 -4.299 1.00 96.69 91 THR A CA 1
ATOM 723 C C . THR A 1 91 ? -5.151 2.371 -5.709 1.00 96.69 91 THR A C 1
ATOM 725 O O . THR A 1 91 ? -4.529 2.833 -6.654 1.00 96.69 91 THR A O 1
ATOM 728 N N . ASN A 1 92 ? -6.223 1.594 -5.903 1.00 96.06 92 ASN A N 1
ATOM 729 C CA . ASN A 1 92 ? -6.698 1.247 -7.249 1.00 96.06 92 ASN A CA 1
ATOM 730 C C . ASN A 1 92 ? -7.127 2.489 -8.047 1.00 96.06 92 ASN A C 1
ATOM 732 O O . ASN A 1 92 ? -6.870 2.572 -9.244 1.00 96.06 92 ASN A O 1
ATOM 736 N N . LEU A 1 93 ? -7.770 3.462 -7.389 1.00 94.50 93 LEU A N 1
ATOM 737 C CA . LEU A 1 93 ? -8.132 4.727 -8.026 1.00 94.50 93 LEU A CA 1
ATOM 738 C C . LEU A 1 93 ? -6.889 5.522 -8.457 1.00 94.50 93 LEU A C 1
ATOM 740 O O . LEU A 1 93 ? -6.929 6.175 -9.493 1.00 94.50 93 LEU A O 1
ATOM 744 N N . HIS A 1 94 ? -5.799 5.480 -7.690 1.00 92.81 94 HIS A N 1
ATOM 745 C CA . HIS A 1 94 ? -4.538 6.103 -8.089 1.00 92.81 94 HIS A CA 1
ATOM 746 C C . HIS A 1 94 ? -3.977 5.466 -9.365 1.00 92.81 94 HIS A C 1
ATOM 748 O O . HIS A 1 94 ? -3.749 6.196 -10.325 1.00 92.81 94 HIS A O 1
ATOM 754 N N . GLU A 1 95 ? -3.881 4.133 -9.424 1.00 91.12 95 GLU A N 1
ATOM 755 C CA . GLU A 1 95 ? -3.397 3.431 -10.628 1.00 91.12 95 GLU A CA 1
ATOM 756 C C . GLU A 1 95 ? -4.298 3.661 -11.860 1.00 91.12 95 GLU A C 1
ATOM 758 O O . GLU A 1 95 ? -3.844 3.580 -12.998 1.00 91.12 95 GLU A O 1
ATOM 763 N N . GLU A 1 96 ? -5.595 3.936 -11.663 1.00 90.75 96 GLU A N 1
ATOM 764 C CA . GLU A 1 96 ? -6.522 4.298 -12.748 1.00 90.75 96 GLU A CA 1
ATOM 765 C C . GLU A 1 96 ? -6.283 5.729 -13.262 1.00 90.75 96 GLU A C 1
ATOM 767 O O . GLU A 1 96 ? -6.386 6.000 -14.456 1.00 90.75 96 GLU A O 1
ATOM 772 N N . LEU A 1 97 ? -6.008 6.667 -12.354 1.00 88.25 97 LEU A N 1
ATOM 773 C CA . LEU A 1 97 ? -5.906 8.095 -12.667 1.00 88.25 97 LEU A CA 1
ATOM 774 C 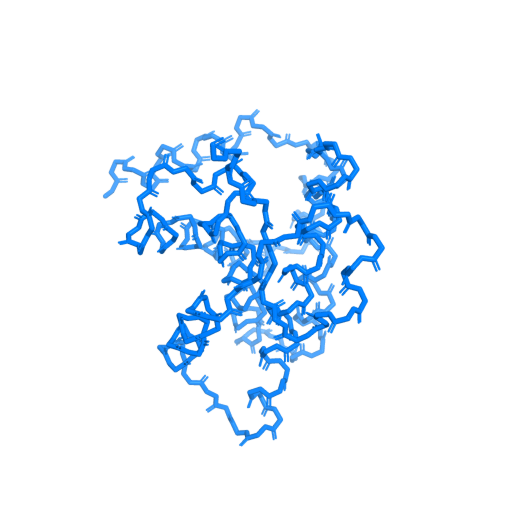C . LEU A 1 97 ? -4.522 8.522 -13.163 1.00 88.25 97 LEU A C 1
ATOM 776 O O . LEU A 1 97 ? -4.409 9.574 -13.804 1.00 88.25 97 LEU A O 1
ATOM 780 N N . PHE A 1 98 ? -3.501 7.724 -12.859 1.00 86.81 98 PHE A N 1
ATOM 781 C CA . PHE A 1 98 ? -2.107 7.923 -13.242 1.00 86.81 98 PHE A CA 1
ATOM 782 C C . PHE A 1 98 ? -1.589 6.640 -13.907 1.00 86.81 98 PHE A C 1
ATOM 784 O O . PHE A 1 98 ? -0.820 5.905 -13.295 1.00 86.81 98 PHE A O 1
ATOM 791 N N . PRO A 1 99 ? -2.066 6.320 -15.123 1.00 80.06 99 PRO A N 1
ATOM 792 C CA . PRO A 1 99 ? -1.758 5.049 -15.760 1.00 80.06 99 PRO A CA 1
ATOM 793 C C . PRO A 1 99 ? -0.261 4.927 -16.070 1.00 80.06 99 PRO A C 1
ATOM 795 O O . PRO A 1 99 ? 0.310 5.783 -16.747 1.00 80.06 99 PRO A O 1
ATOM 798 N N . ASN A 1 100 ? 0.331 3.830 -15.603 1.00 83.69 100 ASN A N 1
ATOM 799 C CA . ASN A 1 100 ? 1.619 3.307 -16.054 1.00 83.69 100 ASN A CA 1
ATOM 800 C C . ASN A 1 100 ? 1.406 2.321 -17.221 1.00 83.69 100 ASN A C 1
ATOM 802 O O . ASN A 1 100 ? 0.267 1.949 -17.524 1.00 83.69 100 ASN A O 1
ATOM 806 N N . ASP A 1 101 ? 2.485 1.869 -17.867 1.00 87.50 101 ASP A N 1
ATOM 807 C CA . ASP A 1 101 ? 2.423 0.682 -18.730 1.00 87.50 101 ASP A CA 1
ATOM 808 C C . ASP A 1 101 ? 1.888 -0.539 -17.960 1.00 87.50 101 ASP A C 1
ATOM 810 O O . ASP A 1 101 ? 1.915 -0.584 -16.726 1.00 87.50 101 ASP A O 1
ATOM 814 N N . GLU A 1 102 ? 1.357 -1.517 -18.698 1.00 87.44 102 GLU A N 1
ATOM 815 C CA . GLU A 1 102 ? 0.629 -2.658 -18.131 1.00 87.44 102 GLU A CA 1
ATOM 816 C C . GLU A 1 102 ? 1.449 -3.407 -17.077 1.00 87.44 102 GLU A C 1
ATOM 818 O O . GLU A 1 102 ? 0.963 -3.637 -15.965 1.00 87.44 102 GLU A O 1
ATOM 823 N N . TYR A 1 103 ? 2.719 -3.661 -17.378 1.00 84.88 103 TYR A N 1
ATOM 824 C CA . TYR A 1 103 ? 3.643 -4.334 -16.483 1.00 84.88 103 TYR A CA 1
ATOM 825 C C . TYR A 1 103 ? 3.849 -3.566 -15.170 1.00 84.88 103 TYR A C 1
ATOM 827 O O . TYR A 1 103 ? 3.659 -4.117 -14.079 1.00 84.88 103 TYR A O 1
ATOM 835 N N . ASN A 1 104 ? 4.200 -2.278 -15.252 1.00 87.94 104 ASN A N 1
ATOM 836 C CA . ASN A 1 104 ? 4.408 -1.435 -14.072 1.00 87.94 104 ASN A CA 1
ATOM 837 C C . ASN A 1 104 ? 3.126 -1.304 -13.240 1.00 87.94 104 ASN A C 1
ATOM 839 O O . ASN A 1 104 ? 3.161 -1.422 -12.015 1.00 87.94 104 ASN A O 1
ATOM 843 N N . ARG A 1 105 ? 1.970 -1.178 -13.897 1.00 90.38 105 ARG A N 1
ATOM 844 C CA . ARG A 1 105 ? 0.669 -1.164 -13.223 1.00 90.38 105 ARG A CA 1
ATOM 845 C C . ARG A 1 105 ? 0.388 -2.480 -12.488 1.00 90.38 105 ARG A C 1
ATOM 847 O O . ARG A 1 105 ? -0.127 -2.454 -11.370 1.00 90.38 105 ARG A O 1
ATOM 854 N N . LEU A 1 106 ? 0.702 -3.636 -13.077 1.00 92.00 106 LEU A N 1
ATOM 855 C CA . LEU A 1 106 ? 0.535 -4.939 -12.419 1.00 92.00 106 LEU A CA 1
ATOM 856 C C . LEU A 1 106 ? 1.455 -5.090 -11.203 1.00 92.00 106 LEU A C 1
ATOM 858 O O . LEU A 1 106 ? 1.012 -5.567 -10.154 1.00 92.00 106 LEU A O 1
ATOM 862 N N . MET A 1 107 ? 2.698 -4.620 -11.309 1.00 93.38 107 MET A N 1
ATOM 863 C CA . MET A 1 107 ? 3.647 -4.566 -10.197 1.00 93.38 107 MET A CA 1
ATOM 864 C C . MET A 1 107 ? 3.125 -3.689 -9.048 1.00 93.38 107 MET A C 1
ATOM 866 O O . MET A 1 107 ? 3.132 -4.123 -7.890 1.00 93.38 107 MET A O 1
ATOM 870 N N . ASP A 1 108 ? 2.628 -2.487 -9.349 1.00 95.06 108 ASP A N 1
ATOM 871 C CA . ASP A 1 108 ? 2.067 -1.568 -8.354 1.00 95.06 108 ASP A CA 1
ATOM 872 C C . ASP A 1 108 ? 0.838 -2.185 -7.668 1.00 95.06 108 ASP A C 1
ATOM 874 O O . ASP A 1 108 ? 0.768 -2.239 -6.436 1.00 95.06 108 ASP A O 1
ATOM 878 N N . LEU A 1 109 ? -0.094 -2.770 -8.433 1.00 95.19 109 LEU A N 1
ATOM 879 C CA . LEU A 1 109 ? -1.264 -3.482 -7.900 1.00 95.19 109 LEU A CA 1
ATOM 880 C C . LEU A 1 109 ? -0.880 -4.673 -7.007 1.00 95.19 109 LEU A C 1
ATOM 882 O O . LEU A 1 109 ? -1.491 -4.881 -5.948 1.00 95.19 109 LEU A O 1
ATOM 886 N N . HIS A 1 110 ? 0.137 -5.444 -7.398 1.00 96.19 110 HIS A N 1
ATOM 887 C CA . HIS A 1 110 ? 0.650 -6.562 -6.609 1.00 96.19 110 HIS A CA 1
ATOM 888 C C . HIS A 1 110 ? 1.237 -6.086 -5.281 1.00 96.19 110 HIS A C 1
ATOM 890 O O . HIS A 1 110 ? 0.827 -6.556 -4.217 1.00 96.19 110 HIS A O 1
ATOM 896 N N . ASN A 1 111 ? 2.149 -5.115 -5.313 1.00 97.62 111 ASN A N 1
ATOM 897 C CA . ASN A 1 111 ? 2.793 -4.595 -4.106 1.00 97.62 111 ASN A CA 1
ATOM 898 C C . ASN A 1 111 ? 1.797 -3.868 -3.191 1.00 97.62 111 ASN A C 1
ATOM 900 O O . ASN A 1 111 ? 1.873 -4.002 -1.963 1.00 97.62 111 ASN A O 1
ATOM 904 N N . ASN A 1 112 ? 0.797 -3.194 -3.771 1.00 98.31 112 ASN A N 1
ATOM 905 C CA . ASN A 1 112 ? -0.337 -2.641 -3.039 1.00 98.31 112 ASN A CA 1
ATOM 906 C C . ASN A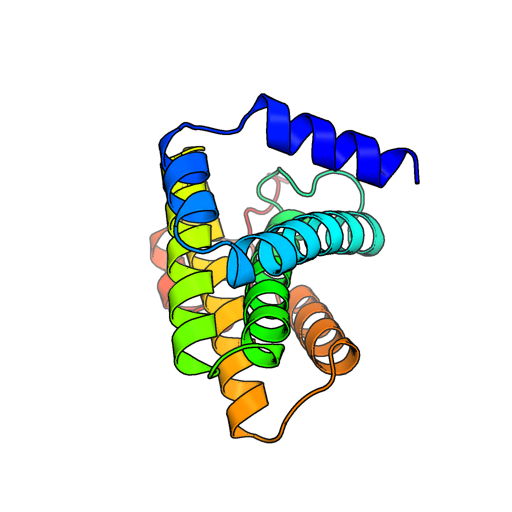 1 112 ? -1.046 -3.749 -2.228 1.00 98.31 112 ASN A C 1
ATOM 908 O O . ASN A 1 112 ? -1.248 -3.627 -1.013 1.00 98.31 112 ASN A O 1
ATOM 912 N N . LYS A 1 113 ? -1.362 -4.881 -2.871 1.00 98.00 113 LYS A N 1
ATOM 913 C CA . LYS A 1 113 ? -1.986 -6.047 -2.223 1.00 98.00 113 LYS A CA 1
ATOM 914 C C . LYS A 1 113 ? -1.086 -6.688 -1.161 1.00 98.00 113 LYS A C 1
ATOM 916 O O . LYS A 1 113 ? -1.586 -7.034 -0.089 1.00 98.00 113 LYS A O 1
ATOM 921 N N . VAL A 1 114 ? 0.221 -6.805 -1.405 1.00 98.19 114 VAL A N 1
ATOM 922 C CA . VAL A 1 114 ? 1.195 -7.308 -0.415 1.00 98.19 114 VAL A CA 1
ATOM 923 C C . VAL A 1 114 ? 1.160 -6.460 0.859 1.00 98.19 114 VAL A C 1
ATOM 925 O O . VAL A 1 114 ? 1.090 -7.016 1.958 1.00 98.19 114 VAL A O 1
ATOM 928 N N . GLY A 1 115 ? 1.127 -5.129 0.728 1.00 98.44 115 GLY A N 1
ATOM 929 C CA . GLY A 1 115 ? 0.993 -4.216 1.864 1.00 98.44 115 GLY A CA 1
ATOM 930 C C . GLY A 1 115 ? -0.308 -4.429 2.650 1.00 98.44 115 GLY A C 1
ATOM 931 O O . GLY A 1 115 ? -0.279 -4.620 3.869 1.00 98.44 115 GLY A O 1
ATOM 932 N N . ARG A 1 116 ? -1.459 -4.489 1.963 1.00 98.56 116 ARG A N 1
ATOM 933 C CA . ARG A 1 116 ? -2.763 -4.754 2.610 1.00 98.56 116 ARG A CA 1
ATOM 934 C C . ARG A 1 116 ? -2.785 -6.095 3.346 1.00 98.56 116 ARG A C 1
ATOM 936 O O . ARG A 1 116 ? -3.241 -6.171 4.489 1.00 98.56 116 ARG A O 1
ATOM 943 N N . ASN A 1 117 ? -2.250 -7.140 2.720 1.00 98.19 117 ASN A N 1
ATOM 944 C CA . ASN A 1 117 ? -2.178 -8.478 3.301 1.00 98.19 117 ASN A CA 1
ATOM 945 C C . ASN A 1 117 ? -1.277 -8.519 4.534 1.00 98.19 117 ASN A C 1
ATOM 947 O O . ASN A 1 117 ? -1.630 -9.169 5.518 1.00 98.19 117 ASN A O 1
ATOM 951 N N . LEU A 1 118 ? -0.136 -7.822 4.507 1.00 97.88 118 LEU A N 1
ATOM 952 C CA . LEU A 1 118 ? 0.753 -7.720 5.662 1.00 97.88 118 LEU A CA 1
ATOM 953 C C . LEU A 1 118 ? 0.027 -7.088 6.848 1.00 97.88 118 LEU A C 1
ATOM 955 O O . LEU A 1 118 ? 0.047 -7.661 7.936 1.00 97.88 118 LEU A O 1
ATOM 959 N N . PHE A 1 119 ? -0.662 -5.964 6.633 1.00 98.38 119 PHE A N 1
ATOM 960 C CA . PHE A 1 119 ? -1.433 -5.305 7.687 1.00 98.38 119 PHE A CA 1
ATOM 961 C C . PHE A 1 119 ? -2.524 -6.219 8.264 1.00 98.38 119 PHE A C 1
ATOM 963 O O . PHE A 1 119 ? -2.646 -6.342 9.483 1.00 98.38 119 PHE A O 1
ATOM 970 N N . LEU A 1 120 ? -3.283 -6.914 7.408 1.00 97.75 120 LEU A N 1
ATOM 971 C CA . LEU A 1 120 ? -4.329 -7.838 7.851 1.00 97.75 120 LEU A CA 1
ATOM 972 C C . LEU A 1 120 ? -3.761 -9.020 8.652 1.00 97.75 120 LEU A C 1
ATOM 974 O O . LEU A 1 120 ? -4.302 -9.355 9.706 1.00 97.75 120 LEU A O 1
ATOM 978 N N . LYS A 1 121 ? -2.681 -9.650 8.167 1.00 96.56 121 LYS A N 1
ATOM 979 C CA . LYS A 1 121 ? -2.009 -10.761 8.863 1.00 96.56 121 LYS A CA 1
ATOM 980 C C . LYS A 1 121 ? -1.489 -10.300 10.225 1.00 96.56 121 LYS A C 1
ATOM 982 O O . LYS A 1 121 ? -1.780 -10.951 11.223 1.00 96.56 121 LYS A O 1
ATOM 987 N N . ALA A 1 122 ? -0.814 -9.149 10.268 1.00 95.88 122 ALA A N 1
ATOM 988 C CA . ALA A 1 122 ? -0.336 -8.538 11.502 1.00 95.88 122 ALA A CA 1
ATOM 989 C C . ALA A 1 122 ? -1.490 -8.308 12.485 1.00 95.88 122 ALA A C 1
ATOM 991 O O . ALA A 1 122 ? -1.439 -8.807 13.602 1.00 95.88 122 ALA A O 1
ATOM 992 N N . HIS A 1 123 ? -2.575 -7.663 12.048 1.00 94.69 123 HIS A N 1
ATOM 993 C CA . HIS A 1 123 ? -3.746 -7.422 12.889 1.00 94.69 123 HIS A CA 1
ATOM 994 C C . HIS A 1 123 ? -4.342 -8.715 13.470 1.00 94.69 123 HIS A C 1
ATOM 996 O O . HIS A 1 123 ? -4.631 -8.762 14.664 1.00 94.69 123 HIS A O 1
ATOM 1002 N N . LYS A 1 124 ? -4.475 -9.771 12.653 1.00 94.75 124 LYS A N 1
ATOM 1003 C CA . LYS A 1 124 ? -4.985 -11.083 13.088 1.00 94.75 124 LYS A CA 1
ATOM 1004 C C . LYS A 1 124 ? -4.059 -11.793 14.079 1.00 94.75 124 LYS A C 1
ATOM 1006 O O . LYS A 1 124 ? -4.548 -12.462 14.978 1.00 94.75 124 LYS A O 1
ATOM 1011 N N . SER A 1 125 ? -2.743 -11.646 13.925 1.00 91.88 125 SER A N 1
ATOM 1012 C CA . SER A 1 125 ? -1.740 -12.257 14.814 1.00 91.88 125 SER A CA 1
ATOM 1013 C C . SER A 1 125 ? -1.505 -11.496 16.127 1.00 91.88 125 SER A C 1
ATOM 1015 O O . SER A 1 125 ? -0.713 -11.935 16.954 1.00 91.88 125 SER A O 1
ATOM 1017 N N . GLY A 1 126 ? -2.163 -10.347 16.309 1.00 88.75 126 GLY A N 1
ATOM 1018 C CA . GLY A 1 126 ? -1.945 -9.422 17.419 1.00 88.75 126 GLY A CA 1
ATOM 1019 C C . GLY A 1 126 ? -1.513 -8.050 16.908 1.00 88.75 126 GLY A C 1
ATOM 1020 O O . GLY A 1 126 ? -0.621 -7.944 16.070 1.00 88.75 126 GLY A O 1
ATOM 1021 N N . LYS A 1 127 ? -2.160 -6.981 17.397 1.00 83.31 127 LYS A N 1
ATOM 1022 C CA . LYS A 1 127 ? -1.914 -5.603 16.937 1.00 83.31 127 LYS A CA 1
ATOM 1023 C C . LYS A 1 127 ? -0.412 -5.284 16.955 1.00 83.31 127 LYS A C 1
ATOM 1025 O O . LYS A 1 127 ? 0.203 -5.277 18.015 1.00 83.31 127 LYS A O 1
ATOM 1030 N N . LYS A 1 128 ? 0.140 -4.990 15.776 1.00 89.00 128 LYS A N 1
ATOM 1031 C CA . LYS A 1 128 ? 1.528 -4.559 15.584 1.00 89.00 128 LYS A CA 1
ATOM 1032 C C . LYS A 1 128 ? 1.634 -3.040 15.582 1.00 89.00 128 LYS A C 1
ATOM 1034 O O . LYS A 1 128 ? 0.754 -2.348 15.064 1.00 89.00 128 LYS A O 1
ATOM 1039 N N . SER A 1 129 ? 2.711 -2.527 16.161 1.00 95.81 129 SER A N 1
ATOM 1040 C CA . SER A 1 129 ? 3.068 -1.113 16.095 1.00 95.81 129 SER A CA 1
ATOM 1041 C C . SER A 1 129 ? 3.437 -0.699 14.664 1.00 95.81 129 SER A C 1
ATOM 1043 O O . SER A 1 129 ? 3.749 -1.532 13.810 1.00 95.81 129 SER A O 1
ATOM 1045 N N . LYS A 1 130 ? 3.434 0.616 14.393 1.00 97.62 130 LYS A N 1
ATOM 1046 C CA . LYS A 1 130 ? 3.905 1.158 13.105 1.00 97.62 130 LYS A CA 1
ATOM 1047 C C . LYS A 1 130 ? 5.330 0.685 12.800 1.00 97.62 130 LYS A C 1
ATOM 1049 O O . LYS A 1 130 ? 5.601 0.280 11.679 1.00 97.62 130 LYS A O 1
ATOM 1054 N N . GLN A 1 131 ? 6.212 0.730 13.798 1.00 97.69 131 GLN A N 1
ATOM 1055 C CA . GLN A 1 131 ? 7.613 0.354 13.644 1.00 97.69 131 GLN A CA 1
ATOM 1056 C C . GLN A 1 131 ? 7.763 -1.122 13.260 1.00 97.69 131 GLN A C 1
ATOM 1058 O O . GLN A 1 131 ? 8.403 -1.407 12.255 1.00 97.69 131 GLN A O 1
ATOM 1063 N N . GLU A 1 132 ? 7.096 -2.039 13.967 1.00 97.88 132 GLU A N 1
ATOM 1064 C CA . GLU A 1 132 ? 7.135 -3.470 13.629 1.00 97.88 132 GLU A CA 1
ATOM 1065 C C . GLU A 1 132 ? 6.650 -3.733 12.195 1.00 97.88 132 GLU A C 1
ATOM 1067 O O . GLU A 1 132 ? 7.244 -4.523 11.465 1.00 97.88 132 GLU A O 1
ATOM 1072 N N . LEU A 1 133 ? 5.585 -3.052 11.756 1.00 98.19 133 LEU A N 1
ATOM 1073 C CA . LEU A 1 133 ? 5.075 -3.186 10.388 1.00 98.19 133 LEU A CA 1
ATOM 1074 C C . LEU A 1 133 ? 6.096 -2.714 9.339 1.00 98.19 133 LEU A C 1
ATOM 1076 O O . LEU A 1 133 ? 6.261 -3.366 8.306 1.00 98.19 133 LEU A O 1
ATOM 1080 N N . LEU A 1 134 ? 6.787 -1.602 9.603 1.00 98.19 134 LEU A N 1
ATOM 1081 C CA . LEU A 1 134 ? 7.835 -1.082 8.722 1.00 98.19 134 LEU A CA 1
ATOM 1082 C C . LEU A 1 134 ? 9.061 -2.006 8.697 1.00 98.19 134 LEU A C 1
ATOM 1084 O O . LEU A 1 134 ? 9.575 -2.307 7.624 1.00 98.19 134 LEU A O 1
ATOM 1088 N N . GLU A 1 135 ? 9.479 -2.540 9.844 1.00 97.44 135 GLU A N 1
ATOM 1089 C CA . GLU A 1 135 ? 10.564 -3.526 9.935 1.00 97.44 135 GLU A CA 1
ATOM 1090 C C . GLU A 1 135 ? 10.236 -4.808 9.153 1.00 97.44 135 GLU A C 1
ATOM 1092 O O . GLU A 1 135 ? 11.088 -5.347 8.439 1.00 97.44 135 GLU A O 1
ATOM 1097 N N . MET A 1 136 ? 8.983 -5.275 9.209 1.00 97.06 136 MET A N 1
ATOM 1098 C CA . MET A 1 136 ? 8.517 -6.401 8.396 1.00 97.06 136 MET A CA 1
ATOM 1099 C C . MET A 1 136 ? 8.606 -6.103 6.891 1.00 97.06 136 MET A C 1
ATOM 1101 O O . MET A 1 136 ? 8.989 -6.988 6.122 1.00 97.06 136 MET A O 1
ATOM 1105 N N . LEU A 1 137 ? 8.279 -4.880 6.457 1.00 97.69 137 LEU A N 1
ATOM 1106 C CA . LEU A 1 137 ? 8.410 -4.465 5.056 1.00 97.69 137 LEU A CA 1
ATOM 1107 C C . LEU A 1 137 ? 9.874 -4.351 4.620 1.00 97.69 137 LEU A C 1
ATOM 1109 O O . LEU A 1 137 ? 10.218 -4.832 3.540 1.00 97.69 137 LEU A O 1
ATOM 1113 N N . ILE A 1 138 ? 10.753 -3.819 5.472 1.00 96.88 138 ILE A N 1
ATOM 1114 C CA . ILE A 1 138 ? 12.200 -3.819 5.223 1.00 96.88 138 ILE A CA 1
ATOM 1115 C C . ILE A 1 138 ? 12.714 -5.249 5.080 1.00 96.88 138 ILE A C 1
ATOM 1117 O O . ILE A 1 138 ? 13.412 -5.561 4.116 1.00 96.88 138 ILE A O 1
ATOM 1121 N N . LYS A 1 139 ? 12.316 -6.169 5.964 1.00 96.44 139 LYS A N 1
ATOM 1122 C CA . LYS A 1 139 ? 12.694 -7.580 5.831 1.00 96.44 139 LYS A CA 1
ATOM 1123 C C . LYS A 1 139 ? 12.189 -8.185 4.517 1.00 96.44 139 LYS A C 1
ATOM 1125 O O . LYS A 1 139 ? 12.941 -8.906 3.868 1.00 96.44 139 LYS A O 1
ATOM 1130 N N . LYS A 1 140 ? 10.959 -7.869 4.093 1.00 95.62 140 LYS A N 1
ATOM 1131 C CA . LYS A 1 140 ? 10.427 -8.316 2.795 1.00 95.62 140 LYS A CA 1
ATOM 1132 C C . LYS A 1 140 ? 11.227 -7.770 1.615 1.00 95.62 140 LYS A C 1
ATOM 1134 O O . LYS A 1 140 ? 11.462 -8.536 0.683 1.00 95.62 140 LYS A O 1
ATOM 1139 N N . SER A 1 141 ? 11.680 -6.516 1.675 1.00 94.75 141 SER A N 1
ATOM 1140 C CA . SER A 1 141 ? 12.467 -5.883 0.605 1.00 94.75 141 SER A CA 1
ATOM 1141 C C . SER A 1 141 ? 13.799 -6.592 0.334 1.00 94.75 141 SER A C 1
ATOM 1143 O O . SER A 1 141 ? 14.177 -6.745 -0.821 1.00 94.75 141 SER A O 1
ATOM 1145 N N . LYS A 1 142 ? 14.447 -7.153 1.368 1.00 93.75 142 LYS A N 1
ATOM 1146 C CA . LYS A 1 142 ? 15.675 -7.966 1.229 1.00 93.75 142 LYS A CA 1
ATOM 1147 C C . LYS A 1 142 ? 15.464 -9.257 0.436 1.00 93.75 142 LYS A C 1
ATOM 1149 O O . LYS A 1 142 ? 16.411 -9.855 -0.051 1.00 93.75 142 LYS A O 1
ATOM 1154 N N . SER A 1 143 ? 14.214 -9.694 0.347 1.00 93.25 143 SER A N 1
ATOM 1155 C CA . SER A 1 143 ? 13.771 -10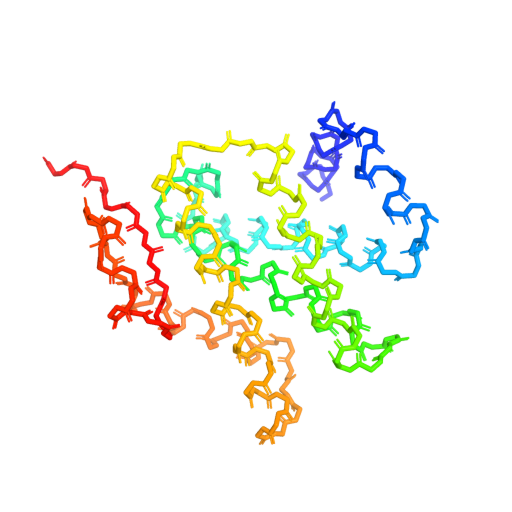.843 -0.434 1.00 93.25 143 SER A CA 1
ATOM 1156 C C . SER A 1 143 ? 12.817 -10.411 -1.549 1.00 93.25 143 SER A C 1
ATOM 1158 O O . SER A 1 143 ? 11.940 -11.184 -1.925 1.00 93.25 143 SER A O 1
ATOM 1160 N N . ALA A 1 144 ? 12.897 -9.181 -2.049 1.00 94.12 144 ALA A N 1
ATOM 1161 C CA . ALA A 1 144 ? 12.116 -8.806 -3.220 1.00 94.12 144 ALA A CA 1
ATOM 1162 C C . ALA A 1 144 ? 12.620 -9.563 -4.459 1.00 94.12 144 ALA A C 1
ATOM 1164 O O . ALA A 1 144 ? 13.767 -10.009 -4.488 1.00 94.12 144 ALA A O 1
ATOM 1165 N N . VAL A 1 145 ? 11.757 -9.751 -5.455 1.00 93.44 145 VAL A N 1
ATOM 1166 C CA . VAL A 1 145 ? 12.097 -10.469 -6.691 1.00 93.44 145 VAL A CA 1
ATOM 1167 C C . VAL A 1 145 ? 12.010 -9.511 -7.869 1.00 93.44 145 VAL A C 1
ATOM 1169 O O . VAL A 1 145 ? 10.989 -8.851 -8.050 1.00 93.44 145 VAL A O 1
ATOM 1172 N N . GLY A 1 146 ? 13.083 -9.435 -8.654 1.00 91.62 146 GLY A N 1
ATOM 1173 C CA . GLY A 1 146 ? 13.061 -8.764 -9.947 1.00 91.62 146 GLY A CA 1
ATOM 1174 C C . GLY A 1 146 ? 12.370 -9.665 -10.966 1.00 91.62 146 GLY A C 1
ATOM 1175 O O . GLY A 1 146 ? 12.891 -10.739 -11.253 1.00 91.62 146 GLY A O 1
ATOM 1176 N N . LEU A 1 147 ? 11.215 -9.254 -11.479 1.00 87.62 147 LEU A N 1
ATOM 1177 C CA . LEU A 1 147 ? 10.470 -10.000 -12.494 1.00 87.62 147 LEU A CA 1
ATOM 1178 C C . LEU A 1 147 ? 10.725 -9.410 -13.884 1.00 87.62 147 LEU A C 1
ATOM 1180 O O . LEU A 1 147 ? 11.035 -8.221 -14.013 1.00 87.62 147 LEU A O 1
ATOM 1184 N N . ARG A 1 148 ? 10.615 -10.252 -14.917 1.00 82.56 148 ARG A N 1
ATOM 1185 C CA . ARG A 1 148 ? 10.732 -9.838 -16.327 1.00 82.56 148 ARG A CA 1
ATOM 1186 C C . ARG A 1 148 ? 9.474 -10.158 -17.138 1.00 82.56 148 ARG A C 1
ATOM 1188 O O . ARG A 1 148 ? 9.369 -9.709 -18.275 1.00 82.56 148 ARG A O 1
ATOM 1195 N N . SER A 1 149 ? 8.524 -10.903 -16.570 1.00 82.94 149 SER A N 1
ATOM 1196 C CA . SER A 1 149 ? 7.247 -11.240 -17.194 1.00 82.94 149 SER A CA 1
ATOM 1197 C C . SER A 1 149 ? 6.068 -11.085 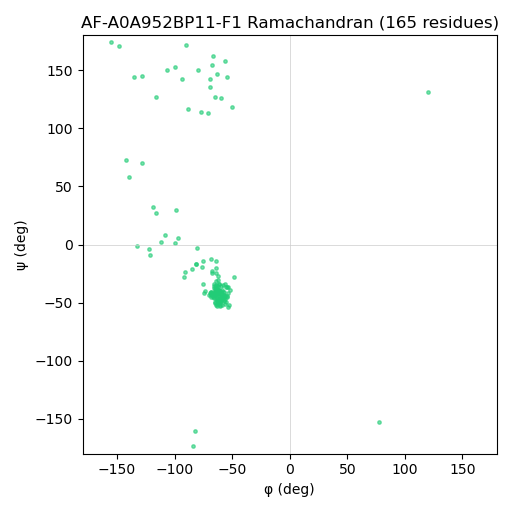-16.233 1.00 82.94 149 SER A C 1
ATOM 1199 O O . SER A 1 149 ? 6.141 -11.416 -15.051 1.00 82.94 149 SER A O 1
ATOM 1201 N N . GLU A 1 150 ? 4.933 -10.642 -16.775 1.00 77.94 150 GLU A N 1
ATOM 1202 C CA . GLU A 1 150 ? 3.662 -10.521 -16.048 1.00 77.94 150 GLU A CA 1
ATOM 1203 C C . GLU A 1 150 ? 3.111 -11.869 -15.569 1.00 77.94 150 GLU A C 1
ATOM 1205 O O . GLU A 1 150 ? 2.362 -11.951 -14.595 1.00 77.94 150 GLU A O 1
ATOM 1210 N N . THR A 1 151 ? 3.493 -12.954 -16.235 1.00 82.62 151 THR A N 1
ATOM 1211 C CA . THR A 1 151 ? 3.025 -14.298 -15.879 1.00 82.62 151 THR A CA 1
ATOM 1212 C C . THR A 1 151 ? 3.555 -14.764 -14.519 1.00 82.62 151 THR A C 1
ATOM 1214 O O . THR A 1 151 ? 2.903 -15.561 -13.848 1.00 82.62 151 THR A O 1
ATOM 1217 N N . GLU A 1 152 ? 4.671 -14.195 -14.056 1.00 84.44 152 GLU A N 1
ATOM 1218 C CA . GLU A 1 152 ? 5.371 -14.607 -12.836 1.00 84.44 152 GLU A CA 1
ATOM 1219 C C . GLU A 1 152 ? 4.751 -14.026 -11.549 1.00 84.44 152 GLU A C 1
ATOM 1221 O O . GLU A 1 152 ? 5.001 -14.529 -10.453 1.00 84.44 152 GLU A O 1
ATOM 1226 N N . PHE A 1 153 ? 3.906 -12.983 -11.627 1.00 81.50 153 PHE A N 1
ATOM 1227 C CA . PHE A 1 153 ? 3.339 -12.330 -10.431 1.00 81.50 153 PHE A CA 1
ATOM 1228 C C . PHE A 1 153 ? 2.580 -13.312 -9.516 1.00 81.50 153 PHE A C 1
ATOM 1230 O O . PHE A 1 153 ? 2.596 -13.178 -8.285 1.00 81.50 153 PHE A O 1
ATOM 1237 N N . GLN A 1 154 ? 1.927 -14.325 -10.099 1.00 81.00 154 GLN A N 1
ATOM 1238 C CA . GLN A 1 154 ? 1.133 -15.312 -9.357 1.00 81.00 154 GLN A CA 1
ATOM 1239 C C . GLN A 1 154 ? 1.978 -16.232 -8.464 1.00 81.00 154 GLN A C 1
ATOM 1241 O O . GLN A 1 154 ? 1.482 -16.717 -7.436 1.00 81.00 154 GLN A O 1
ATOM 1246 N N . ASP A 1 155 ? 3.256 -16.401 -8.796 1.00 87.25 155 ASP A N 1
ATOM 1247 C CA . ASP A 1 155 ? 4.188 -17.257 -8.062 1.00 87.25 155 ASP A CA 1
ATOM 1248 C C . ASP A 1 155 ? 4.749 -16.555 -6.815 1.00 87.25 155 ASP A C 1
ATOM 1250 O O . ASP A 1 155 ? 5.201 -17.195 -5.863 1.00 87.25 155 ASP A O 1
ATOM 1254 N N . TYR A 1 156 ? 4.624 -15.224 -6.751 1.00 89.38 156 TYR A N 1
ATOM 1255 C CA . TYR A 1 156 ? 5.224 -14.381 -5.713 1.00 89.38 156 TYR A CA 1
ATOM 1256 C C . TYR A 1 156 ? 4.202 -13.598 -4.880 1.00 89.38 156 TYR A C 1
ATOM 1258 O O . TYR A 1 156 ? 4.497 -12.520 -4.365 1.00 89.38 156 TYR A O 1
ATOM 1266 N N . ARG A 1 157 ? 3.004 -14.165 -4.672 1.00 86.50 157 ARG A N 1
ATOM 1267 C CA . ARG A 1 157 ? 1.842 -13.534 -3.995 1.00 86.50 157 ARG A CA 1
ATOM 1268 C C . ARG A 1 157 ? 2.112 -12.849 -2.647 1.00 86.50 157 ARG A C 1
ATOM 1270 O O . ARG A 1 157 ? 1.378 -11.936 -2.279 1.00 86.50 157 ARG A O 1
ATOM 1277 N N . ASP A 1 158 ? 3.120 -13.296 -1.900 1.00 90.31 158 ASP A N 1
ATOM 1278 C CA . ASP A 1 158 ? 3.485 -12.752 -0.583 1.00 90.31 158 ASP A CA 1
ATOM 1279 C C . ASP A 1 158 ? 4.841 -12.012 -0.567 1.00 90.31 158 ASP A C 1
ATOM 1281 O O . ASP A 1 158 ? 5.279 -11.551 0.499 1.00 90.31 158 ASP A O 1
ATOM 1285 N N . ARG A 1 159 ? 5.521 -11.889 -1.715 1.00 94.56 159 ARG A N 1
ATOM 1286 C CA . ARG A 1 159 ? 6.807 -11.188 -1.860 1.00 94.56 159 ARG A CA 1
ATOM 1287 C C . ARG A 1 159 ? 6.613 -9.861 -2.583 1.00 94.56 159 ARG A C 1
ATOM 1289 O O . ARG A 1 159 ? 5.710 -9.722 -3.402 1.00 94.56 159 ARG A O 1
ATOM 1296 N N . LEU A 1 160 ? 7.476 -8.900 -2.260 1.00 96.31 160 LEU A N 1
ATOM 1297 C CA . LEU A 1 160 ? 7.598 -7.694 -3.070 1.00 96.31 160 LEU A CA 1
ATOM 1298 C C . LEU A 1 160 ? 8.234 -8.063 -4.405 1.00 96.31 160 LEU A C 1
ATOM 1300 O O . LEU A 1 160 ? 9.136 -8.903 -4.455 1.00 96.31 160 LEU A O 1
ATOM 1304 N N . VAL A 1 161 ? 7.762 -7.421 -5.458 1.00 95.19 161 VAL A N 1
ATOM 1305 C CA . VAL A 1 161 ? 8.208 -7.643 -6.834 1.00 95.19 161 VAL A CA 1
ATOM 1306 C C . VAL A 1 161 ? 8.565 -6.304 -7.452 1.00 95.19 161 VAL A C 1
ATOM 1308 O O . VAL A 1 161 ? 7.951 -5.294 -7.115 1.00 95.19 161 VAL A O 1
ATOM 1311 N N . TYR A 1 162 ? 9.571 -6.276 -8.309 1.00 92.81 162 TYR A N 1
ATOM 1312 C CA . TYR A 1 162 ? 10.006 -5.052 -8.971 1.00 92.81 162 TYR A CA 1
ATOM 1313 C C . TYR A 1 162 ? 10.563 -5.356 -10.358 1.00 92.81 162 TYR A C 1
ATOM 1315 O O . TYR A 1 162 ? 10.773 -6.517 -10.707 1.00 92.81 162 TYR A O 1
ATOM 1323 N N . TYR A 1 163 ? 10.820 -4.318 -11.144 1.00 84.81 163 TYR A N 1
ATOM 1324 C CA . TYR A 1 163 ? 11.567 -4.436 -12.385 1.00 84.81 163 TYR A CA 1
ATOM 1325 C C . TYR A 1 163 ? 13.072 -4.284 -12.107 1.00 84.81 163 TYR A C 1
ATOM 1327 O O . TYR A 1 163 ? 13.500 -3.223 -11.636 1.00 84.81 163 TYR A O 1
ATOM 1335 N N . PRO A 1 164 ? 13.899 -5.315 -12.352 1.00 77.81 164 PRO A N 1
ATOM 1336 C CA . PRO A 1 164 ? 15.342 -5.164 -12.271 1.00 77.81 164 PRO A CA 1
ATOM 1337 C C . PRO A 1 164 ? 15.804 -4.272 -13.428 1.00 77.81 164 PRO A C 1
ATOM 1339 O O . PRO A 1 164 ? 15.363 -4.452 -14.562 1.00 77.81 164 PRO A O 1
ATOM 1342 N N . ALA A 1 165 ? 16.687 -3.308 -13.154 1.00 68.56 165 ALA A N 1
ATOM 1343 C CA . ALA A 1 165 ? 17.351 -2.579 -14.231 1.00 68.56 165 ALA A CA 1
ATOM 1344 C C . ALA A 1 165 ? 18.034 -3.585 -15.174 1.00 68.56 165 ALA A C 1
ATOM 1346 O O . ALA A 1 165 ? 18.514 -4.625 -14.715 1.00 68.56 165 ALA A O 1
ATOM 1347 N N . ALA A 1 166 ? 18.039 -3.300 -16.478 1.00 58.97 166 ALA A N 1
ATOM 1348 C CA . ALA A 1 166 ? 18.841 -4.082 -17.409 1.00 58.97 166 ALA A CA 1
ATOM 1349 C C . ALA A 1 166 ? 20.313 -3.977 -16.974 1.00 58.97 166 ALA A C 1
ATOM 1351 O O . ALA A 1 166 ? 20.795 -2.865 -16.751 1.00 58.97 166 ALA A O 1
ATOM 1352 N N . GLU A 1 167 ? 20.957 -5.129 -16.778 1.00 45.28 167 GLU A N 1
ATOM 1353 C CA . GLU A 1 167 ? 22.408 -5.228 -16.564 1.00 45.28 167 GLU A CA 1
ATOM 1354 C C . GLU A 1 167 ? 23.172 -4.864 -17.839 1.00 45.28 167 GLU A C 1
ATOM 1356 O O . GLU A 1 167 ? 22.681 -5.221 -18.939 1.00 45.28 167 GLU A O 1
#

Mean predicted aligned error: 4.73 Å

Secondary structure (DSSP, 8-state):
-HHHHHHHHHHHHT--HHHHHHHHT-HHHHHHHHHHHHHHHHHHHHHH-S-TTSSSHHHHHHHHHHHHHHHHHHTTTS-HHHHHHHHHHHHHHHHHHSPPPHHHHHHHHHHHHHHHHHHHHHHHHSPPPHHHHHHHHHHHHTT-EE-S-GGGGGGGTTS-EEPPPP-

Nearest PDB structures (foldseek):
  7en0-assembly1_A  TM=3.279E-01  e=7.734E+00  Brachypodium distachyon

pLDDT: mean 90.05, std 10.01, range [45.28, 98.75]

Foldseek 3Di:
DVVLVVVVVVCVVLDDPVLVVVCVVPVLLNVQLSVQLSVLLVLLCVPPNDCCPDFDLSVLLSLLSSLQSSLVSVCVVDPSVVSNVSLLVNQVVVCVSPPDPPQSSLLSNLSNQLSSVLNVVCVVVPPDDSVVSSVVSVVLSVVEEADDDPVCSVVQSNGRYGHDDDD

Sequence (167 aa):
MKRGIQILTELIRNLKWKAVKTFVSHPLFAFPTVWATIESIQLSEMNFGDNPGGNGLANAYRHAVWNVLTALYCSKISSVEKSLKWTEKITNLHEELFPNDEYNRLMDLHNNKVGRNLFLKAHKSGKKSKQELLEMLIKKSKSAVGLRSETEFQDYRDRLVYYPAAE